Protein AF-A0A1Y4EV40-F1 (afdb_monomer_lite)

Radius of gyration: 11.61 Å; chains: 1; bounding box: 21×33×26 Å

pLDDT: mean 74.83, std 18.12, range [33.75, 91.44]

Sequence (67 aa):
MSKERSLSQRDLATLLQLAGYNLDNNVITRIETYQRYVSDLELKGLCEVLNISAYSCAGGSSAIIRF

Foldseek 3Di:
DPDPPPQPLQNLCVLLVVVVHNDHSVNLVCLLVVVDDDDPVNLVSSCVSVVHDSCVSVPDPDPSVPD

Secondary structure (DSSP, 8-state):
--------HHHHHHHHHHTT----HHHHHHHHTTSSPPPHHHHHHHHHHHT--HHHHH-SSS-----

Structure (mmCIF, N/CA/C/O backbone):
data_AF-A0A1Y4EV40-F1
#
_entry.id   AF-A0A1Y4EV40-F1
#
loop_
_atom_site.group_PDB
_atom_site.id
_atom_site.type_symbol
_atom_site.label_atom_id
_atom_site.label_alt_id
_atom_site.label_comp_id
_atom_site.label_asym_id
_atom_site.label_entity_id
_atom_site.label_seq_id
_atom_site.pdbx_PDB_ins_code
_atom_site.Cartn_x
_atom_site.Cartn_y
_atom_site.Cartn_z
_atom_site.occupancy
_atom_site.B_iso_or_equiv
_atom_site.auth_seq_id
_atom_site.auth_comp_id
_atom_site.auth_asym_id
_atom_site.auth_atom_id
_atom_site.pdbx_PDB_model_num
ATOM 1 N N . MET A 1 1 ? 8.402 21.966 6.267 1.00 33.75 1 MET A N 1
ATOM 2 C CA . MET A 1 1 ? 9.060 20.901 5.483 1.00 33.75 1 MET A CA 1
ATOM 3 C C . MET A 1 1 ? 7.984 19.924 5.062 1.00 33.75 1 MET A C 1
ATOM 5 O O . MET A 1 1 ? 7.329 19.369 5.938 1.00 33.75 1 MET A O 1
ATOM 9 N N . SER A 1 2 ? 7.707 19.833 3.763 1.00 34.62 2 SER A N 1
ATOM 10 C CA . SER A 1 2 ? 6.629 19.012 3.206 1.00 34.62 2 SER A CA 1
ATOM 11 C C . SER A 1 2 ? 6.867 17.549 3.569 1.00 34.62 2 SER A C 1
ATOM 13 O O . SER A 1 2 ? 7.826 16.936 3.116 1.00 34.62 2 SER A O 1
ATOM 15 N N . LYS A 1 3 ? 6.059 17.037 4.496 1.00 35.09 3 LYS A N 1
ATOM 16 C CA . LYS A 1 3 ? 6.204 15.710 5.089 1.00 35.09 3 LYS A CA 1
ATOM 17 C C . LYS A 1 3 ? 5.563 14.711 4.131 1.00 35.09 3 LYS A C 1
ATOM 19 O O . LYS A 1 3 ? 4.397 14.366 4.297 1.00 35.09 3 LYS A O 1
ATOM 24 N N . GLU A 1 4 ? 6.302 14.310 3.102 1.00 43.28 4 GLU A N 1
ATOM 25 C CA . GLU A 1 4 ? 6.011 13.087 2.354 1.00 43.28 4 GLU A CA 1
ATOM 26 C C . GLU A 1 4 ? 5.993 11.949 3.378 1.00 43.28 4 GLU A C 1
ATOM 28 O O . GLU A 1 4 ? 7.028 11.502 3.868 1.00 43.28 4 GLU A O 1
ATOM 33 N N . ARG A 1 5 ? 4.799 11.564 3.836 1.00 50.06 5 ARG A N 1
ATOM 34 C CA . ARG A 1 5 ? 4.631 10.378 4.670 1.00 50.06 5 ARG A CA 1
ATOM 35 C C . ARG A 1 5 ? 4.806 9.195 3.731 1.00 50.06 5 ARG A C 1
ATOM 37 O O . ARG A 1 5 ? 3.833 8.771 3.118 1.00 50.06 5 ARG A O 1
ATOM 44 N N . SER A 1 6 ? 6.035 8.713 3.591 1.00 62.38 6 SER A N 1
ATOM 45 C CA . SER A 1 6 ? 6.322 7.418 2.982 1.00 62.38 6 SER A CA 1
ATOM 46 C C . SER A 1 6 ? 5.550 6.363 3.771 1.00 62.38 6 SER A C 1
ATOM 48 O O . SER A 1 6 ? 5.869 6.047 4.917 1.00 62.38 6 SER A O 1
ATOM 50 N N . LEU A 1 7 ? 4.435 5.928 3.195 1.00 72.50 7 LEU A N 1
ATOM 51 C CA . LEU A 1 7 ? 3.569 4.898 3.744 1.00 72.50 7 LEU A CA 1
ATOM 52 C C . LEU A 1 7 ? 4.350 3.590 3.665 1.00 72.50 7 LEU A C 1
ATOM 54 O O . LEU A 1 7 ? 4.649 3.128 2.570 1.00 72.50 7 LEU A O 1
ATOM 58 N N . SER A 1 8 ? 4.722 3.001 4.804 1.00 84.69 8 SER A N 1
ATOM 59 C CA . SER A 1 8 ? 5.406 1.711 4.751 1.00 84.69 8 SER A CA 1
ATOM 60 C C . SER A 1 8 ? 4.451 0.643 4.208 1.00 84.69 8 SER A C 1
ATOM 62 O O . SER A 1 8 ? 3.239 0.716 4.421 1.00 84.69 8 SER A O 1
ATOM 64 N N . GLN A 1 9 ? 4.980 -0.408 3.578 1.00 83.81 9 GLN A N 1
ATOM 65 C CA . GLN A 1 9 ? 4.167 -1.550 3.132 1.00 83.81 9 GLN A CA 1
ATOM 66 C C . GLN A 1 9 ? 3.290 -2.139 4.259 1.00 83.81 9 GLN A C 1
ATOM 68 O O . GLN A 1 9 ? 2.227 -2.698 4.001 1.00 83.81 9 GLN A O 1
ATOM 73 N N . ARG A 1 10 ? 3.732 -2.053 5.525 1.00 88.81 10 ARG A N 1
ATOM 74 C CA . ARG A 1 10 ? 2.948 -2.500 6.692 1.00 88.81 10 ARG A CA 1
ATOM 75 C C . ARG A 1 10 ? 1.794 -1.557 7.005 1.00 88.81 10 ARG A C 1
ATOM 77 O O . ARG A 1 10 ? 0.695 -2.027 7.292 1.00 88.81 10 ARG A O 1
ATOM 84 N N . ASP A 1 11 ? 2.032 -0.252 6.931 1.00 88.25 11 ASP A N 1
ATOM 85 C CA . ASP A 1 11 ? 0.979 0.750 7.108 1.00 88.25 11 ASP A CA 1
ATOM 86 C C . ASP A 1 11 ? -0.078 0.599 6.012 1.00 88.25 11 ASP A C 1
ATOM 88 O O . ASP A 1 11 ? -1.272 0.594 6.300 1.00 88.25 11 ASP A O 1
ATOM 92 N N . LEU A 1 12 ? 0.356 0.367 4.771 1.00 86.75 12 LEU A N 1
ATOM 93 C CA . LEU A 1 12 ? -0.541 0.119 3.650 1.00 86.75 12 LEU A CA 1
ATOM 94 C C . LEU A 1 12 ? -1.378 -1.152 3.846 1.00 86.75 12 LEU A C 1
ATOM 96 O O . LEU A 1 12 ? -2.596 -1.099 3.692 1.00 86.75 12 LEU A O 1
ATOM 100 N N . ALA A 1 13 ? -0.753 -2.271 4.230 1.00 90.31 13 ALA A N 1
ATOM 101 C CA . ALA A 1 13 ? -1.468 -3.512 4.543 1.00 90.31 13 ALA A CA 1
ATOM 102 C C . ALA A 1 13 ? -2.528 -3.287 5.630 1.00 90.31 13 ALA A C 1
ATOM 104 O O . ALA A 1 13 ? -3.659 -3.750 5.517 1.00 90.31 13 ALA A O 1
ATOM 105 N N . THR A 1 14 ? -2.173 -2.520 6.663 1.00 90.94 14 THR A N 1
ATOM 106 C CA . THR A 1 14 ? -3.080 -2.198 7.768 1.00 90.94 14 THR A CA 1
ATOM 107 C C . THR A 1 14 ? -4.277 -1.386 7.277 1.00 90.94 14 THR A C 1
ATOM 109 O O . THR A 1 14 ? -5.414 -1.707 7.613 1.00 90.94 14 THR A O 1
ATOM 112 N N . LEU A 1 15 ? -4.054 -0.363 6.447 1.00 89.81 15 LEU A N 1
ATOM 113 C CA . LEU A 1 15 ? -5.141 0.440 5.881 1.00 89.81 15 LEU A CA 1
ATOM 114 C C . LEU A 1 15 ? -6.053 -0.381 4.961 1.00 89.81 15 LEU A C 1
ATOM 116 O O . LEU A 1 15 ? -7.270 -0.224 5.017 1.00 89.81 15 LEU A O 1
ATOM 120 N N . LEU A 1 16 ? -5.486 -1.280 4.155 1.00 90.00 16 LEU A N 1
ATOM 121 C CA . LEU A 1 16 ? -6.254 -2.171 3.283 1.00 90.00 16 LEU A CA 1
ATOM 122 C C . LEU A 1 16 ? -7.117 -3.140 4.092 1.00 90.00 16 LEU A C 1
ATOM 124 O O . LEU A 1 16 ? -8.300 -3.284 3.793 1.00 90.00 16 LEU A O 1
ATOM 128 N N . GLN A 1 17 ? -6.572 -3.726 5.159 1.00 91.00 17 GLN A N 1
ATOM 129 C CA . GLN A 1 17 ? -7.338 -4.575 6.074 1.00 91.00 17 GLN A CA 1
ATOM 130 C C . GLN A 1 17 ? -8.466 -3.806 6.768 1.00 91.00 17 GLN A C 1
ATOM 132 O O . GLN A 1 17 ? -9.585 -4.311 6.848 1.00 91.00 17 GLN A O 1
ATOM 137 N N . LEU A 1 18 ? -8.211 -2.570 7.214 1.00 91.44 18 LEU A N 1
ATOM 138 C CA . LEU A 1 18 ? -9.238 -1.696 7.797 1.00 91.44 18 LEU A CA 1
ATOM 139 C C . LEU A 1 18 ? -10.339 -1.333 6.790 1.00 91.44 18 LEU A C 1
ATOM 141 O O . LEU A 1 18 ? -11.494 -1.177 7.179 1.00 91.44 18 LEU A O 1
ATOM 145 N N . ALA A 1 19 ? -9.996 -1.234 5.505 1.00 89.56 19 ALA A N 1
ATOM 146 C CA . ALA A 1 19 ? -10.941 -1.031 4.412 1.00 89.56 19 ALA A CA 1
ATOM 147 C C . ALA A 1 19 ? -11.656 -2.326 3.962 1.00 89.56 19 ALA A C 1
ATOM 149 O O . ALA A 1 19 ? -12.509 -2.278 3.080 1.00 89.56 19 ALA A O 1
ATOM 150 N N . GLY A 1 20 ? -11.353 -3.479 4.574 1.00 90.69 20 GLY A N 1
ATOM 151 C CA . GLY A 1 20 ? -11.990 -4.767 4.275 1.00 90.69 20 GLY A CA 1
ATOM 152 C C . GLY A 1 20 ? -11.326 -5.568 3.150 1.00 90.69 20 GLY A C 1
ATOM 153 O O . GLY A 1 20 ? -11.876 -6.580 2.713 1.00 90.6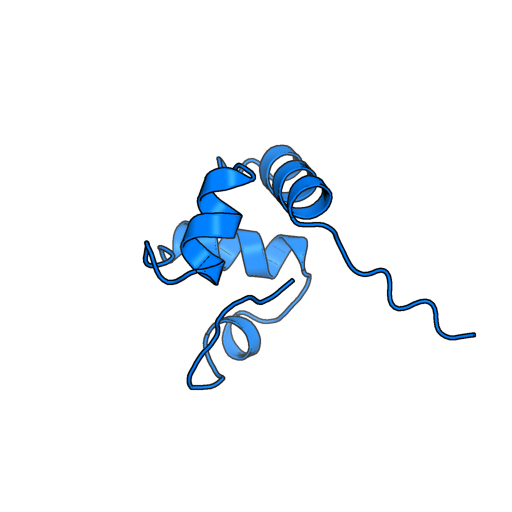9 20 GLY A O 1
ATOM 154 N N . TYR A 1 21 ? -10.144 -5.154 2.690 1.00 90.44 21 TYR A N 1
ATOM 155 C CA . TYR A 1 21 ? -9.358 -5.870 1.687 1.00 90.44 21 TYR A CA 1
ATOM 156 C C . TYR A 1 21 ? -8.367 -6.832 2.347 1.00 90.44 21 TYR A C 1
ATOM 158 O O . TYR A 1 21 ? -7.599 -6.461 3.234 1.00 90.44 21 TYR A O 1
ATOM 166 N N . ASN A 1 22 ? -8.331 -8.078 1.870 1.00 86.50 22 ASN A N 1
ATOM 167 C CA . ASN A 1 22 ? -7.424 -9.110 2.379 1.00 86.50 22 ASN A CA 1
ATOM 168 C C . ASN A 1 22 ? -6.031 -9.020 1.725 1.00 86.50 22 ASN A C 1
ATOM 170 O O . ASN A 1 22 ? -5.596 -9.941 1.035 1.00 86.50 22 ASN A O 1
ATOM 174 N N . LEU A 1 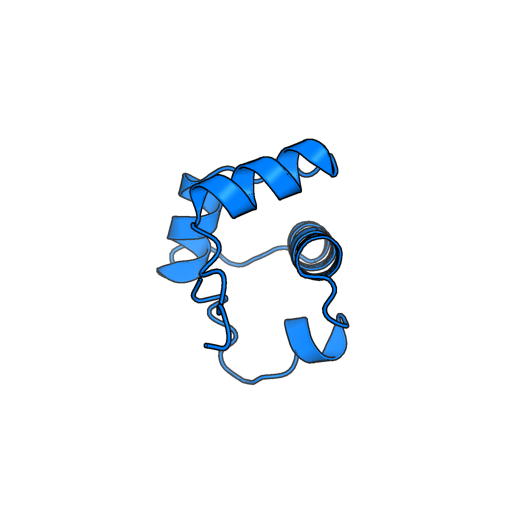23 ? -5.366 -7.877 1.904 1.00 87.19 23 LEU A N 1
ATOM 175 C CA . LEU A 1 23 ? -4.021 -7.599 1.402 1.00 87.19 23 LEU A CA 1
ATOM 176 C C . LEU A 1 23 ? -3.055 -7.460 2.580 1.00 87.19 23 LEU A C 1
ATOM 178 O O . LEU A 1 23 ? -3.146 -6.523 3.371 1.00 87.19 23 LEU A O 1
ATOM 182 N N . ASP A 1 24 ? -2.129 -8.404 2.703 1.00 89.06 24 ASP A N 1
ATOM 183 C CA . ASP A 1 24 ? -1.068 -8.388 3.703 1.00 89.06 24 ASP A CA 1
ATOM 184 C C . ASP A 1 24 ? 0.268 -7.912 3.115 1.00 89.06 24 ASP A C 1
ATOM 186 O O . ASP A 1 24 ? 0.444 -7.753 1.904 1.00 89.06 24 ASP A O 1
ATOM 190 N N . ASN A 1 25 ? 1.242 -7.693 4.000 1.00 88.81 25 ASN A N 1
ATOM 191 C CA . ASN A 1 25 ? 2.555 -7.178 3.626 1.00 88.81 25 ASN A CA 1
ATOM 192 C C . ASN A 1 25 ? 3.249 -8.047 2.559 1.00 88.81 25 ASN A C 1
ATOM 194 O O . ASN A 1 25 ? 3.806 -7.491 1.619 1.00 88.81 25 ASN A O 1
ATOM 198 N N . ASN A 1 26 ? 3.139 -9.382 2.626 1.00 88.81 26 ASN A N 1
ATOM 199 C CA . ASN A 1 26 ? 3.781 -10.258 1.641 1.00 88.81 26 ASN A CA 1
ATOM 200 C C . ASN A 1 26 ? 3.161 -10.111 0.255 1.00 88.81 26 ASN A C 1
ATOM 202 O O . ASN A 1 26 ? 3.864 -10.197 -0.753 1.00 88.81 26 ASN A O 1
ATOM 206 N N . VAL A 1 27 ? 1.845 -9.909 0.186 1.00 87.62 27 VAL A N 1
ATOM 207 C CA . VAL A 1 27 ? 1.171 -9.672 -1.087 1.00 87.62 27 VAL A CA 1
ATOM 208 C C . VAL A 1 27 ? 1.659 -8.366 -1.703 1.00 87.62 27 VAL A C 1
ATOM 210 O O . VAL A 1 27 ? 2.021 -8.370 -2.878 1.00 87.62 27 VAL A O 1
ATOM 213 N N . ILE A 1 28 ? 1.760 -7.295 -0.912 1.00 87.81 28 ILE A N 1
ATOM 214 C CA . ILE A 1 28 ? 2.293 -6.001 -1.365 1.00 87.81 28 ILE A CA 1
ATOM 215 C C . ILE A 1 28 ? 3.742 -6.156 -1.847 1.00 87.81 28 ILE A C 1
ATOM 217 O O . ILE A 1 28 ? 4.052 -5.777 -2.974 1.00 87.81 28 ILE A O 1
ATOM 221 N N . THR A 1 29 ? 4.611 -6.815 -1.073 1.00 89.06 29 THR A N 1
ATOM 222 C CA . THR A 1 29 ? 6.001 -7.074 -1.482 1.00 89.06 29 THR A CA 1
A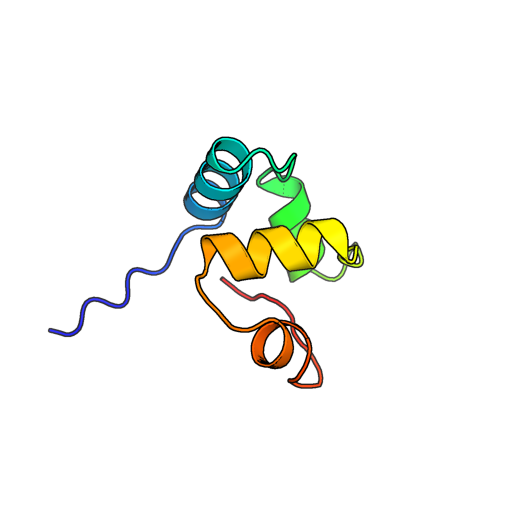TOM 223 C C . THR A 1 29 ? 6.075 -7.873 -2.787 1.00 89.06 29 THR A C 1
ATOM 225 O O . THR A 1 29 ? 6.911 -7.590 -3.644 1.00 89.06 29 THR A O 1
ATOM 228 N N . ARG A 1 30 ? 5.206 -8.872 -2.984 1.00 89.25 30 ARG A N 1
ATOM 229 C CA . ARG A 1 30 ? 5.161 -9.669 -4.223 1.00 89.25 30 ARG A CA 1
ATOM 230 C C . ARG A 1 30 ? 4.666 -8.871 -5.424 1.00 89.25 30 ARG A C 1
ATOM 232 O O . ARG A 1 30 ? 5.147 -9.113 -6.526 1.00 89.25 30 ARG A O 1
ATOM 239 N N . ILE A 1 31 ? 3.736 -7.942 -5.220 1.00 87.00 31 ILE A N 1
ATOM 240 C CA . ILE A 1 31 ? 3.285 -7.007 -6.258 1.00 87.00 31 ILE A CA 1
ATOM 241 C C . ILE A 1 31 ? 4.447 -6.088 -6.659 1.00 87.00 31 ILE A C 1
ATOM 243 O O . ILE A 1 31 ? 4.747 -5.950 -7.841 1.00 87.00 31 ILE A O 1
ATOM 247 N N . GLU A 1 32 ? 5.170 -5.540 -5.682 1.00 84.06 32 GLU A N 1
ATOM 248 C CA . GLU A 1 32 ? 6.314 -4.650 -5.914 1.00 84.06 32 GLU A CA 1
ATOM 249 C C . GLU A 1 32 ? 7.522 -5.327 -6.566 1.00 84.06 32 GLU A C 1
ATOM 251 O O . GLU A 1 32 ? 8.243 -4.719 -7.355 1.00 84.06 32 GLU A O 1
ATOM 256 N N . THR A 1 33 ? 7.759 -6.594 -6.232 1.00 86.50 33 THR A N 1
ATOM 257 C CA . THR A 1 33 ? 8.849 -7.410 -6.792 1.00 86.50 33 THR A CA 1
ATOM 258 C C . THR A 1 33 ? 8.439 -8.152 -8.065 1.00 86.50 33 THR A C 1
ATOM 260 O O . THR A 1 33 ? 9.187 -9.007 -8.546 1.00 86.50 33 THR A O 1
ATOM 263 N N . TYR A 1 34 ? 7.261 -7.835 -8.618 1.00 84.06 34 TYR A N 1
ATOM 264 C CA . TYR A 1 34 ? 6.699 -8.433 -9.834 1.00 84.06 34 TYR A CA 1
ATOM 265 C C . TYR A 1 34 ? 6.521 -9.958 -9.781 1.00 84.06 34 TYR A C 1
ATOM 267 O O . TYR A 1 34 ? 6.466 -10.634 -10.805 1.00 84.06 34 TYR A O 1
ATOM 275 N N . GLN A 1 35 ? 6.406 -10.519 -8.580 1.00 86.69 35 GLN A N 1
ATOM 276 C CA . GLN A 1 35 ? 6.171 -11.945 -8.342 1.00 86.69 35 GLN A CA 1
ATOM 277 C C . GLN A 1 35 ? 4.678 -12.315 -8.407 1.00 86.69 35 GLN A C 1
ATOM 279 O O . GLN A 1 35 ? 4.311 -13.473 -8.164 1.00 86.69 35 GLN A O 1
ATOM 284 N N . ARG A 1 36 ? 3.794 -11.333 -8.640 1.00 87.38 36 ARG A N 1
ATOM 285 C CA . ARG A 1 36 ? 2.343 -11.510 -8.758 1.00 87.38 36 ARG A CA 1
ATOM 286 C C . ARG A 1 36 ? 1.694 -10.304 -9.453 1.00 87.38 36 ARG A C 1
ATOM 288 O O . ARG A 1 36 ? 2.083 -9.170 -9.201 1.00 87.38 36 ARG A O 1
ATOM 295 N N . TYR A 1 37 ? 0.653 -10.557 -10.245 1.00 84.38 37 TYR A N 1
ATOM 296 C CA . TYR A 1 37 ? -0.239 -9.517 -10.767 1.00 84.38 37 TYR A CA 1
ATOM 297 C C . TYR A 1 37 ? -1.322 -9.127 -9.752 1.00 84.38 37 TYR A C 1
ATOM 299 O O . TYR A 1 37 ? -1.857 -9.978 -9.041 1.00 84.38 37 TYR A O 1
ATOM 307 N N . VAL A 1 38 ? -1.668 -7.843 -9.721 1.00 84.88 38 VAL A N 1
ATOM 308 C CA . VAL A 1 38 ? -2.801 -7.307 -8.955 1.00 84.88 38 VAL A CA 1
ATOM 309 C C . VAL A 1 38 ? -4.109 -7.629 -9.679 1.00 84.88 38 VAL A C 1
ATOM 311 O O . VAL A 1 38 ? -4.214 -7.394 -10.881 1.00 84.88 38 VAL A O 1
ATOM 314 N N . SER A 1 39 ? -5.104 -8.151 -8.960 1.00 87.25 39 SER A N 1
ATOM 315 C CA . SER A 1 39 ? -6.469 -8.298 -9.489 1.00 87.25 39 SER A CA 1
ATOM 316 C C . SER A 1 39 ? -7.232 -6.971 -9.474 1.00 87.25 39 SER A C 1
ATOM 318 O O . SER A 1 39 ? -6.926 -6.086 -8.678 1.00 87.25 39 SER A O 1
ATOM 320 N N . ASP A 1 40 ? -8.284 -6.843 -10.284 1.00 84.31 40 ASP A N 1
ATOM 321 C CA . ASP A 1 40 ? -9.092 -5.615 -10.353 1.00 84.31 40 ASP A CA 1
ATOM 322 C C . ASP A 1 40 ? -9.698 -5.205 -8.997 1.00 84.31 40 ASP A C 1
ATOM 324 O O . ASP A 1 40 ? -9.803 -4.017 -8.690 1.00 84.31 40 ASP A O 1
ATOM 328 N N . LEU A 1 41 ? -10.059 -6.181 -8.153 1.00 85.81 41 LEU A N 1
ATOM 329 C CA . LEU A 1 41 ? -10.583 -5.930 -6.806 1.00 85.81 41 LEU A CA 1
ATOM 330 C C . LEU A 1 41 ? -9.510 -5.353 -5.874 1.00 85.81 41 LEU A C 1
ATOM 332 O O . LEU A 1 41 ? -9.770 -4.408 -5.134 1.00 85.81 41 LEU A O 1
ATOM 336 N N . GLU A 1 42 ? -8.305 -5.920 -5.912 1.00 85.56 42 GLU A N 1
ATOM 337 C CA . GLU A 1 42 ? -7.170 -5.441 -5.118 1.00 85.56 42 GLU A CA 1
ATOM 338 C C . GLU A 1 42 ? -6.708 -4.068 -5.608 1.00 85.56 42 GLU A C 1
ATOM 340 O O . GLU A 1 42 ? -6.420 -3.198 -4.788 1.00 85.56 42 GLU A O 1
ATOM 345 N N . LEU A 1 43 ? -6.705 -3.850 -6.930 1.00 85.50 43 LEU A N 1
ATOM 346 C CA . LEU A 1 43 ? -6.427 -2.551 -7.532 1.00 85.50 43 LEU A CA 1
ATOM 347 C C . LEU A 1 43 ? -7.406 -1.515 -6.992 1.00 85.50 43 LEU A C 1
ATOM 349 O O . LEU A 1 43 ? -6.974 -0.488 -6.484 1.00 85.50 43 LEU A O 1
ATOM 353 N N . LYS A 1 44 ? -8.710 -1.813 -7.012 1.00 85.94 44 LYS A N 1
ATOM 354 C CA . LYS A 1 44 ? -9.738 -0.925 -6.461 1.00 85.94 44 LYS A CA 1
ATOM 355 C C . LYS A 1 44 ? -9.449 -0.550 -5.004 1.00 85.94 44 LYS A C 1
ATOM 357 O O . LYS A 1 44 ? -9.476 0.634 -4.681 1.00 85.94 44 LYS A O 1
ATOM 362 N N . GLY A 1 45 ? -9.109 -1.524 -4.159 1.00 87.56 45 GLY A N 1
ATOM 363 C CA . GLY A 1 45 ? -8.781 -1.266 -2.755 1.00 87.56 45 GLY A CA 1
ATOM 364 C C . GLY A 1 45 ? -7.529 -0.418 -2.558 1.00 87.56 45 GLY A C 1
ATOM 365 O O . GLY A 1 45 ? -7.521 0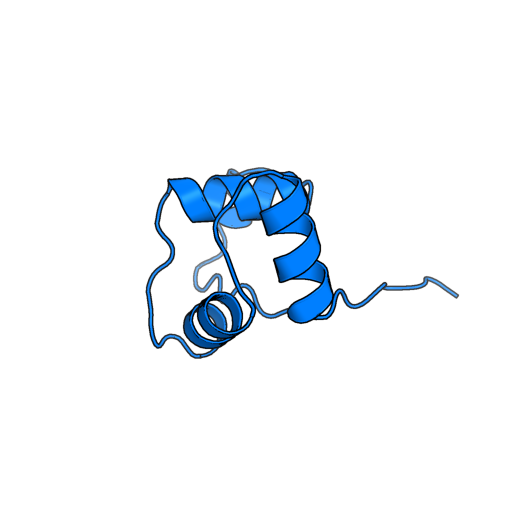.492 -1.731 1.00 87.56 45 GLY A O 1
ATOM 366 N N . LEU A 1 46 ? -6.494 -0.652 -3.365 1.00 84.38 46 LEU A N 1
ATOM 367 C CA . LEU A 1 46 ? -5.288 0.176 -3.380 1.00 84.38 46 LEU A CA 1
ATOM 368 C C . LEU A 1 46 ? -5.618 1.620 -3.763 1.00 84.38 46 LEU A C 1
ATOM 370 O O . LEU A 1 46 ? -5.199 2.543 -3.068 1.00 84.38 46 LEU A O 1
ATOM 374 N N . CYS A 1 47 ? -6.421 1.831 -4.805 1.00 85.75 47 CYS A N 1
ATOM 375 C CA . CYS A 1 47 ? -6.808 3.176 -5.225 1.00 85.75 47 CYS A CA 1
ATOM 376 C C . CYS A 1 47 ? -7.690 3.880 -4.178 1.00 85.75 47 CYS A C 1
ATOM 378 O O . CYS A 1 47 ? -7.518 5.077 -3.953 1.00 85.75 47 CYS A O 1
ATOM 380 N N . GLU A 1 48 ? -8.586 3.150 -3.504 1.00 86.44 48 GLU A N 1
ATOM 381 C CA . GLU A 1 48 ? -9.417 3.674 -2.410 1.00 86.44 48 GLU A CA 1
ATOM 382 C C . GLU A 1 48 ? -8.575 4.107 -1.202 1.00 86.44 48 GLU A C 1
ATOM 384 O O . GLU A 1 48 ? -8.721 5.230 -0.722 1.00 86.44 48 GLU A O 1
ATOM 389 N N . VAL A 1 49 ? -7.654 3.256 -0.737 1.00 85.50 49 VAL A N 1
ATOM 390 C CA . VAL A 1 49 ? -6.797 3.546 0.427 1.00 85.50 49 VAL A CA 1
ATOM 391 C C . VAL A 1 49 ? -5.824 4.691 0.157 1.00 85.50 49 VAL A C 1
ATOM 393 O O . VAL A 1 49 ? -5.557 5.510 1.037 1.00 85.50 49 VAL A O 1
ATOM 396 N N . LEU A 1 50 ? -5.299 4.767 -1.063 1.00 80.25 50 LEU A N 1
ATOM 397 C CA . LEU A 1 50 ? -4.351 5.803 -1.474 1.00 80.25 50 LEU A CA 1
ATOM 398 C C . LEU A 1 50 ? -5.043 7.073 -1.970 1.00 80.25 50 LEU A C 1
ATOM 400 O O . LEU A 1 50 ? -4.372 8.064 -2.253 1.00 80.25 50 LEU A O 1
ATOM 404 N N . ASN A 1 51 ? -6.376 7.050 -2.053 1.00 76.94 51 ASN A N 1
ATOM 405 C CA . ASN A 1 51 ? -7.205 8.161 -2.498 1.00 76.94 51 ASN A CA 1
ATOM 406 C C . ASN A 1 51 ? -6.806 8.680 -3.898 1.00 76.94 51 ASN A C 1
ATOM 408 O O . ASN A 1 51 ? -6.833 9.881 -4.173 1.00 76.94 51 ASN A O 1
ATOM 412 N N . ILE A 1 52 ? -6.405 7.762 -4.784 1.00 75.50 52 ILE A N 1
ATOM 413 C CA . ILE A 1 52 ? -6.019 8.038 -6.176 1.00 75.50 52 ILE A CA 1
ATOM 414 C C . ILE A 1 52 ? -7.114 7.552 -7.116 1.00 75.50 52 ILE A C 1
ATOM 416 O O . ILE A 1 52 ? -7.758 6.531 -6.887 1.00 75.50 52 ILE A O 1
ATOM 420 N N . SER A 1 53 ? -7.305 8.256 -8.231 1.00 63.88 53 SER A N 1
ATOM 421 C CA . SER A 1 53 ? -8.259 7.814 -9.248 1.00 63.88 53 SER A CA 1
ATO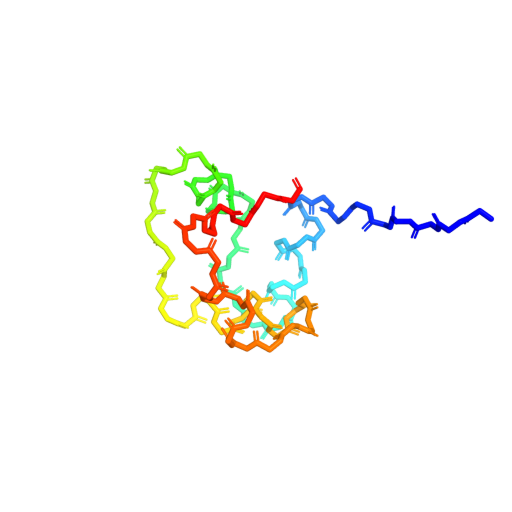M 422 C C . SER A 1 53 ? -7.809 6.488 -9.881 1.00 63.88 53 SER A C 1
ATOM 424 O O . SER A 1 53 ? -6.617 6.285 -10.126 1.00 63.88 53 SER A O 1
ATOM 426 N N . ALA A 1 54 ? -8.750 5.593 -10.199 1.00 58.69 54 ALA A N 1
ATOM 427 C CA . ALA A 1 54 ? -8.449 4.310 -10.847 1.00 58.69 54 ALA A CA 1
ATOM 428 C C . ALA A 1 54 ? -7.654 4.478 -12.158 1.00 58.69 54 ALA A C 1
ATOM 430 O O . ALA A 1 54 ? -6.783 3.670 -12.464 1.00 58.69 54 ALA A O 1
ATOM 431 N N . TYR A 1 55 ? -7.884 5.578 -12.887 1.00 55.19 55 TYR A N 1
ATOM 432 C CA . TYR A 1 55 ? -7.126 5.933 -14.088 1.00 55.19 55 TYR A CA 1
ATOM 433 C C . TYR A 1 55 ? -5.639 6.186 -13.797 1.00 55.19 55 TYR A C 1
ATOM 435 O O . TYR A 1 55 ? -4.790 5.674 -14.510 1.00 55.19 55 TYR A O 1
ATOM 443 N N . SER A 1 56 ? -5.303 6.905 -12.721 1.00 59.19 56 SER A N 1
ATOM 444 C CA . SER A 1 56 ? -3.907 7.086 -12.278 1.00 59.19 56 SER A CA 1
ATOM 445 C C . SER A 1 56 ? -3.291 5.821 -11.670 1.00 59.19 56 SER A C 1
ATOM 447 O O . SER A 1 56 ? -2.080 5.645 -11.698 1.00 59.19 56 SER A O 1
ATOM 449 N N . CYS A 1 57 ? -4.129 4.937 -11.136 1.00 56.50 57 CYS A N 1
ATOM 450 C CA . CYS A 1 57 ? -3.745 3.672 -10.514 1.00 56.50 57 CYS A CA 1
ATOM 451 C C . CYS A 1 57 ? -3.386 2.599 -11.568 1.00 56.50 57 CYS A C 1
ATOM 453 O O . CYS A 1 57 ? -2.477 1.800 -11.367 1.00 56.50 57 CYS A O 1
ATOM 455 N N . ALA A 1 58 ? -4.089 2.607 -12.709 1.00 56.41 58 ALA A N 1
ATOM 456 C CA . ALA A 1 58 ? -3.892 1.688 -13.834 1.00 56.41 58 ALA A CA 1
ATOM 457 C C . ALA A 1 58 ? -3.034 2.279 -14.975 1.00 56.41 58 ALA A C 1
ATOM 459 O O . ALA A 1 58 ? -2.413 1.547 -15.744 1.00 56.41 58 ALA A O 1
ATOM 460 N N . GLY A 1 59 ? -3.020 3.606 -15.118 1.00 46.56 59 GLY A N 1
ATOM 461 C CA . GLY A 1 59 ? -2.529 4.323 -16.294 1.00 46.56 59 GLY A CA 1
ATOM 462 C C . GLY A 1 59 ? -1.176 4.981 -16.071 1.00 46.56 59 GLY A C 1
ATOM 463 O O . GLY A 1 59 ? -1.083 6.192 -15.894 1.00 46.56 59 GLY A O 1
ATOM 464 N N . GLY A 1 60 ? -0.120 4.176 -16.131 1.00 42.50 60 GLY A N 1
ATOM 465 C CA . GLY A 1 60 ? 1.253 4.670 -16.094 1.00 42.50 60 GLY A CA 1
ATOM 466 C C . GLY A 1 60 ? 2.280 3.620 -16.496 1.00 42.50 60 GLY A C 1
ATOM 467 O O . GLY A 1 60 ? 3.253 3.468 -15.780 1.00 42.50 60 GLY A O 1
ATOM 468 N N . SER A 1 61 ? 2.035 2.868 -17.579 1.00 40.75 61 SER A N 1
ATOM 469 C CA . SER A 1 61 ? 2.935 1.967 -18.351 1.00 40.75 61 SER A CA 1
ATOM 470 C C . SER A 1 61 ? 3.876 0.975 -17.636 1.00 40.75 61 SER A C 1
ATOM 472 O O . SER A 1 61 ? 4.527 0.174 -18.298 1.00 40.75 61 SER A O 1
ATOM 474 N N . SER A 1 62 ? 3.962 0.978 -16.315 1.00 43.06 62 SER A N 1
ATOM 475 C CA . SER A 1 62 ? 4.740 0.078 -15.471 1.00 43.06 62 SER A CA 1
ATOM 476 C C . SER A 1 62 ? 4.402 0.447 -14.025 1.00 43.06 62 SER A C 1
ATOM 478 O O . SER A 1 62 ? 5.257 0.904 -13.274 1.00 43.06 62 SER A O 1
ATOM 480 N N . ALA A 1 63 ? 3.121 0.356 -13.646 1.00 45.53 63 ALA A N 1
ATOM 481 C CA . ALA A 1 63 ? 2.680 0.620 -12.277 1.00 45.53 63 ALA A CA 1
ATOM 482 C C . ALA A 1 63 ? 3.106 -0.544 -11.366 1.00 45.53 63 ALA A C 1
ATOM 484 O O . ALA A 1 63 ? 2.298 -1.315 -10.860 1.00 45.53 63 ALA A O 1
ATOM 485 N N . ILE A 1 64 ? 4.419 -0.673 -11.170 1.00 50.50 64 ILE A N 1
ATOM 486 C CA . ILE A 1 64 ? 4.956 -1.094 -9.881 1.00 50.50 64 ILE A CA 1
ATOM 487 C C . ILE A 1 64 ? 4.388 -0.071 -8.922 1.00 50.50 64 ILE A C 1
ATOM 489 O O . ILE A 1 64 ? 4.764 1.103 -8.976 1.00 50.50 64 IL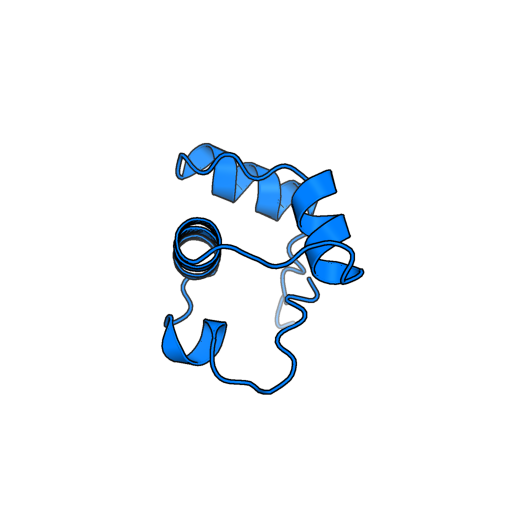E A O 1
ATOM 493 N N . ILE A 1 65 ? 3.449 -0.486 -8.089 1.00 55.00 65 ILE A N 1
ATOM 494 C CA . ILE A 1 65 ? 3.048 0.353 -6.978 1.00 55.00 65 ILE A CA 1
ATOM 495 C C . ILE A 1 65 ? 4.192 0.257 -5.975 1.00 55.00 65 ILE A C 1
ATOM 497 O O . ILE A 1 65 ? 4.185 -0.590 -5.096 1.00 55.00 65 ILE A O 1
ATOM 501 N N . ARG A 1 66 ? 5.254 1.019 -6.240 1.00 53.25 66 ARG A N 1
ATOM 502 C CA . ARG A 1 66 ? 6.470 1.078 -5.440 1.00 53.25 66 ARG A CA 1
ATOM 503 C C . ARG A 1 66 ? 6.189 2.060 -4.312 1.00 53.25 66 ARG A C 1
ATOM 505 O O . ARG A 1 66 ? 6.147 3.264 -4.567 1.00 53.25 66 ARG A O 1
ATOM 512 N N . PHE A 1 67 ? 5.915 1.532 -3.125 1.00 52.66 67 PHE A N 1
ATOM 513 C CA . PHE A 1 67 ? 5.739 2.322 -1.910 1.00 52.66 67 PHE A CA 1
ATOM 514 C C . PHE A 1 67 ? 7.069 2.563 -1.196 1.00 52.66 67 PHE A C 1
ATOM 516 O O . PHE A 1 67 ? 7.957 1.681 -1.264 1.00 52.66 67 PHE A O 1
#